Protein AF-A0AA42RGX8-F1 (afdb_monomer)

Mean predicted aligned error: 4.52 Å

Solvent-accessible surface area (backbone atoms only — not comparable to full-atom values): 4780 Å² total; per-residue (Å²): 95,51,75,49,73,48,95,86,73,21,45,33,36,40,17,72,28,82,54,80,91,47,38,57,44,67,52,76,44,74,46,100,86,72,48,82,44,78,45,66,41,56,50,37,28,43,37,38,40,38,37,83,50,97,96,32,42,34,35,40,38,41,35,22,51,76,81,42,79,76,47,73,49,79,45,83,47,73,84,82,79,132

Foldseek 3Di:
DDWDADPQRKIKDKQQDDDPPGRFDWDWDQDPVRDTDIDDDNQWIKMWIWDDDPNWIKIKIFIGGNNHTPDIDIDTHDDDDD

Sequence (82 aa):
MKPSVGLENELILDSSGKQFGDAGFYFLLNDAKHNYWAQFISSFTDQLIVKEKDNHLQAIQTLKLWGCKVSQFTYRIQKKTK

Nearest PDB structures (foldseek):
  4l9c-assembly1_A  TM=4.869E-01  e=5.880E+00  Homo sapiens
  4ala-ass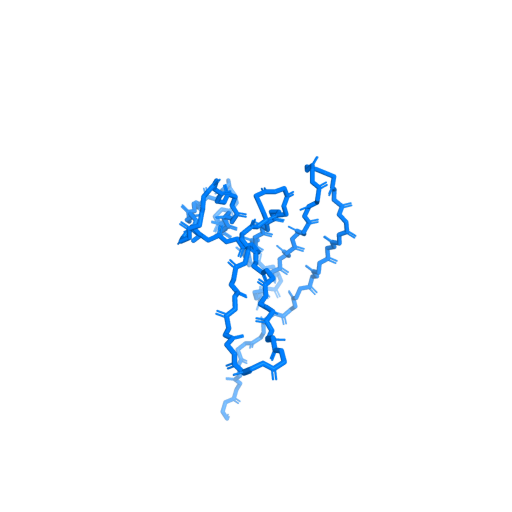embly1_C  TM=3.214E-01  e=6.551E+00  dengue virus type 3

pLDDT: mean 93.39, std 4.45, range [66.31, 98.06]

Radius of gyration: 16.13 Å; Cα contacts (8 Å, |Δi|>4): 165; chains: 1; bounding bo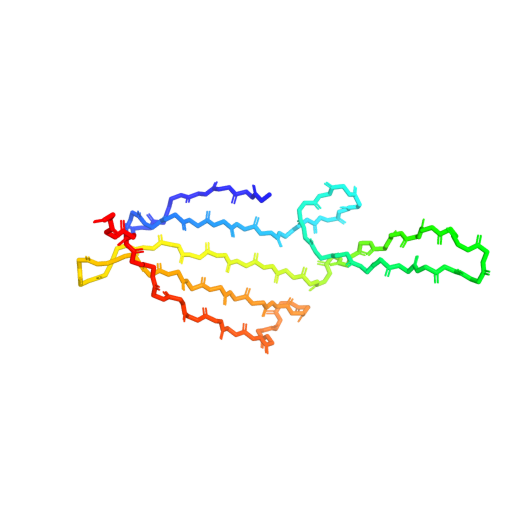x: 36×33×37 Å

Secondary structure (DSSP, 8-state):
-EEEE-TTS-EEEEE---STTSSSEEEEEE-TTS-EEEEEETTEEEEEEEEEETTEEEEEEEEEETTEEEEEEEEEE-PPP-

Structure (mmCIF, N/CA/C/O backbone):
data_AF-A0AA42RGX8-F1
#
_entry.id   AF-A0AA42RGX8-F1
#
loop_
_atom_site.group_PDB
_atom_site.id
_atom_site.type_symbol
_atom_site.label_atom_id
_atom_site.label_alt_id
_atom_site.label_comp_id
_atom_site.label_asym_id
_atom_site.label_entity_id
_atom_site.label_seq_id
_atom_site.pdbx_PDB_ins_code
_atom_site.Cartn_x
_atom_site.Cartn_y
_atom_site.Cartn_z
_atom_site.occupancy
_atom_site.B_iso_or_equiv
_atom_site.auth_seq_id
_atom_site.auth_comp_id
_atom_site.auth_asym_id
_atom_site.auth_atom_id
_atom_site.pdbx_PDB_model_num
ATOM 1 N N . MET A 1 1 ? 4.797 -0.144 3.554 1.00 83.94 1 MET A N 1
ATOM 2 C CA . MET A 1 1 ? 3.649 0.771 3.702 1.00 83.94 1 MET A CA 1
ATOM 3 C C . MET A 1 1 ? 3.909 1.622 4.923 1.00 83.94 1 MET A C 1
ATOM 5 O O . MET A 1 1 ? 4.432 1.087 5.895 1.00 83.94 1 MET A O 1
ATOM 9 N N . LYS A 1 2 ? 3.609 2.918 4.868 1.00 92.25 2 LYS A N 1
ATOM 10 C CA . LYS A 1 2 ? 3.769 3.824 6.007 1.00 92.25 2 LYS A CA 1
ATOM 11 C C . LYS A 1 2 ? 2.447 3.876 6.784 1.00 92.25 2 LYS A C 1
ATOM 13 O O . LYS A 1 2 ? 1.455 4.291 6.188 1.00 92.25 2 LYS A O 1
ATOM 18 N N . PRO A 1 3 ? 2.409 3.446 8.057 1.00 95.56 3 PRO A N 1
ATOM 19 C CA . PRO A 1 3 ? 1.207 3.541 8.871 1.00 95.56 3 PRO A CA 1
ATOM 20 C C . PRO A 1 3 ? 1.051 4.935 9.490 1.00 95.56 3 PRO A C 1
ATOM 22 O O . PRO A 1 3 ? 2.041 5.584 9.844 1.00 95.56 3 PRO A O 1
ATOM 25 N N . SER A 1 4 ? -0.190 5.372 9.665 1.00 97.25 4 SER A N 1
ATOM 26 C CA . SER A 1 4 ? -0.573 6.548 10.450 1.00 97.25 4 SER A CA 1
ATOM 27 C C . SER A 1 4 ? -1.980 6.377 11.035 1.00 97.25 4 SER A C 1
ATOM 29 O O . SER A 1 4 ? -2.719 5.468 10.652 1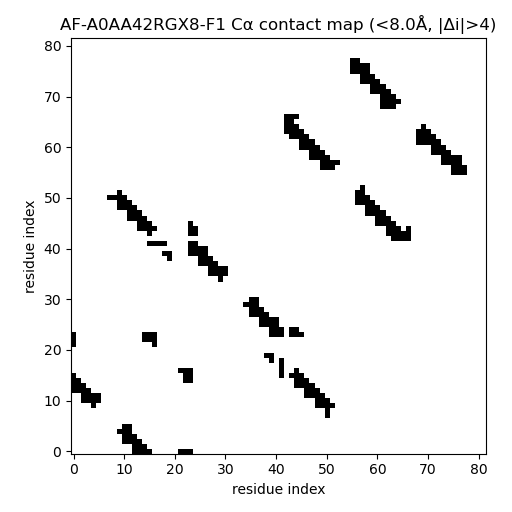.00 97.25 4 SER A O 1
ATOM 31 N N . VAL A 1 5 ? -2.328 7.232 11.999 1.00 97.50 5 VAL A N 1
ATOM 32 C CA . VAL A 1 5 ? -3.670 7.304 12.592 1.00 97.50 5 VAL A CA 1
ATOM 33 C C . VAL A 1 5 ? -4.356 8.560 12.060 1.00 97.50 5 VAL A C 1
ATOM 35 O O . VAL A 1 5 ? -3.766 9.642 12.110 1.00 97.50 5 VAL A O 1
ATOM 38 N N . GLY A 1 6 ? -5.557 8.409 11.503 1.00 95.62 6 GLY A N 1
ATOM 39 C CA . GLY A 1 6 ? -6.380 9.526 11.040 1.00 95.62 6 GLY A CA 1
ATOM 40 C C . GLY A 1 6 ? -7.160 10.199 12.170 1.00 95.62 6 GLY A C 1
ATOM 41 O O . GLY A 1 6 ? -7.051 9.827 13.337 1.00 95.62 6 GLY A O 1
ATOM 42 N N . LEU A 1 7 ? -7.948 11.213 11.820 1.00 95.06 7 LEU A N 1
ATOM 43 C CA . LEU A 1 7 ? -8.663 12.043 12.798 1.00 95.06 7 LEU A CA 1
ATOM 44 C C . LEU A 1 7 ? -9.773 11.268 13.518 1.00 95.06 7 LEU A C 1
ATOM 46 O O . LEU A 1 7 ? -10.047 11.536 14.683 1.00 95.06 7 LEU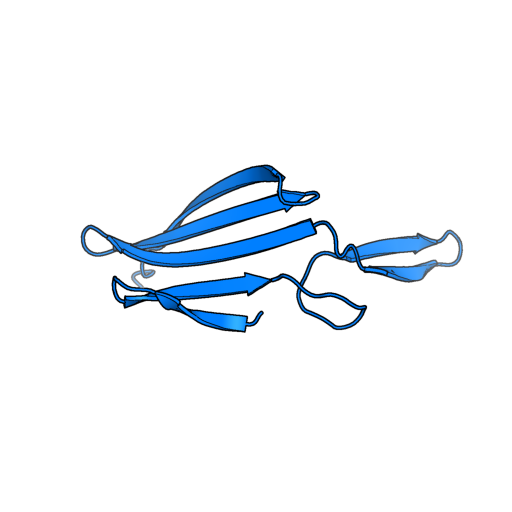 A O 1
ATOM 50 N N . GLU A 1 8 ? -10.347 10.265 12.854 1.00 93.62 8 GLU A N 1
ATOM 51 C CA . GLU A 1 8 ? -11.423 9.426 13.394 1.00 93.62 8 GLU A CA 1
ATOM 52 C C . GLU A 1 8 ? -10.891 8.111 13.997 1.00 93.62 8 GLU A C 1
ATOM 54 O O . GLU A 1 8 ? -11.588 7.099 14.029 1.00 93.62 8 GLU A O 1
ATOM 59 N N . ASN A 1 9 ? -9.627 8.092 14.446 1.00 93.31 9 ASN A N 1
ATOM 60 C CA . ASN A 1 9 ? -8.915 6.893 14.923 1.00 93.31 9 ASN A CA 1
ATOM 61 C C . ASN A 1 9 ? -8.816 5.760 13.884 1.00 93.31 9 ASN A C 1
ATOM 63 O O . ASN A 1 9 ? -8.634 4.590 14.228 1.00 93.31 9 ASN A O 1
ATOM 67 N N . GLU A 1 10 ? -8.917 6.095 12.600 1.00 96.56 10 GLU A N 1
ATOM 68 C CA . GLU A 1 10 ? -8.717 5.137 11.517 1.00 96.56 10 GLU A CA 1
ATOM 69 C C . GLU A 1 10 ? -7.233 4.804 11.321 1.00 96.56 10 GLU A C 1
ATOM 71 O O . GLU A 1 10 ? -6.359 5.667 11.422 1.00 96.56 10 GLU A O 1
ATOM 76 N N . LEU A 1 11 ? -6.940 3.547 10.995 1.00 97.25 11 LEU A N 1
ATOM 77 C CA . LEU A 1 11 ? -5.616 3.138 10.541 1.00 97.25 11 LEU A CA 1
ATOM 78 C C . LEU A 1 11 ? -5.488 3.470 9.055 1.00 97.25 11 LEU A C 1
ATOM 80 O O . LEU A 1 11 ? -6.215 2.919 8.229 1.00 97.25 11 LEU A O 1
ATOM 84 N N . ILE A 1 12 ? -4.527 4.320 8.713 1.00 97.44 12 ILE A N 1
ATOM 85 C CA . ILE A 1 12 ? -4.193 4.667 7.333 1.00 97.44 12 ILE A CA 1
ATOM 86 C C . ILE A 1 12 ? -2.867 3.989 6.981 1.00 97.44 12 ILE A C 1
ATOM 88 O O . ILE A 1 12 ? -1.880 4.110 7.706 1.00 97.44 12 ILE A O 1
ATOM 92 N N . LEU A 1 13 ? -2.840 3.256 5.870 1.00 95.62 13 LEU A N 1
ATOM 93 C CA . LEU A 1 13 ? -1.637 2.654 5.301 1.00 95.62 13 LEU A CA 1
ATOM 94 C C . LEU A 1 13 ? -1.389 3.246 3.918 1.00 95.62 13 LEU A C 1
ATOM 96 O O . LEU A 1 13 ? -2.124 2.956 2.974 1.00 95.62 13 LEU A O 1
ATOM 100 N N . ASP A 1 14 ? -0.322 4.030 3.794 1.00 94.06 14 ASP A N 1
ATOM 101 C CA . ASP A 1 14 ? 0.087 4.623 2.524 1.00 94.06 14 ASP A CA 1
ATOM 102 C C . ASP A 1 14 ? 1.199 3.806 1.855 1.00 94.06 14 ASP A C 1
ATOM 104 O O . ASP A 1 14 ? 2.241 3.491 2.448 1.00 94.06 14 ASP A O 1
ATOM 108 N N . SER A 1 15 ? 0.989 3.485 0.582 1.00 91.81 15 SER A N 1
ATOM 109 C CA . SER A 1 15 ? 1.948 2.822 -0.296 1.00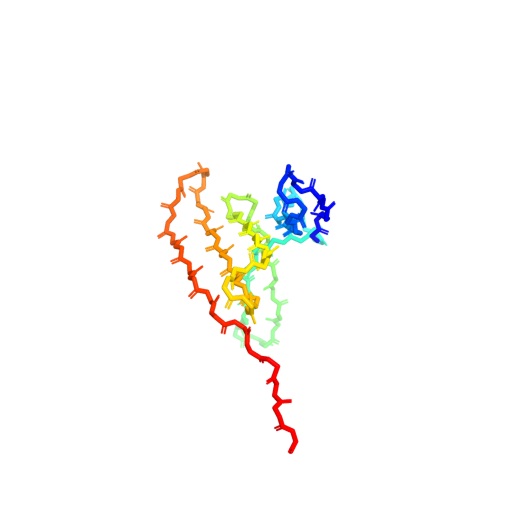 91.81 15 SER A CA 1
ATOM 110 C C . SER A 1 15 ? 2.299 3.736 -1.469 1.00 91.81 15 SER A C 1
ATOM 112 O O . SER A 1 15 ? 1.792 3.596 -2.581 1.00 91.81 15 SER A O 1
ATOM 114 N N . SER A 1 16 ? 3.178 4.699 -1.201 1.00 89.00 16 SER A N 1
ATOM 115 C CA . SER A 1 16 ? 3.662 5.692 -2.166 1.00 89.00 16 SER A CA 1
ATOM 116 C C . SER A 1 16 ? 5.187 5.643 -2.304 1.00 89.00 16 SER A C 1
ATOM 118 O O . SER A 1 16 ? 5.859 6.676 -2.222 1.00 89.00 16 SER A O 1
ATOM 120 N N . GLY A 1 17 ? 5.740 4.431 -2.409 1.00 89.75 17 GLY A N 1
ATOM 121 C CA . GLY A 1 17 ? 7.170 4.217 -2.610 1.00 89.75 17 GLY A CA 1
ATOM 122 C C . GLY A 1 17 ? 7.723 5.013 -3.793 1.00 89.75 17 GLY A C 1
ATOM 123 O O . GLY A 1 17 ? 7.005 5.326 -4.744 1.00 89.75 17 GLY A O 1
ATOM 124 N N . LYS A 1 18 ? 9.009 5.351 -3.735 1.00 89.50 18 LYS A N 1
ATOM 125 C CA . LYS A 1 18 ? 9.696 6.141 -4.766 1.00 89.50 18 LYS A CA 1
ATOM 126 C C . LYS A 1 18 ? 10.716 5.325 -5.547 1.00 89.50 18 LYS A C 1
ATOM 128 O O . LYS A 1 18 ? 11.029 5.693 -6.676 1.00 89.50 18 LYS A O 1
ATOM 133 N N . GLN A 1 19 ? 11.199 4.227 -4.975 1.00 92.31 19 GLN A N 1
ATOM 134 C CA . GLN A 1 19 ? 12.238 3.396 -5.569 1.00 92.31 19 GLN A CA 1
ATOM 135 C C . GLN A 1 19 ? 11.965 1.902 -5.392 1.00 92.31 19 GLN A C 1
ATOM 137 O O . GLN A 1 19 ? 11.118 1.483 -4.604 1.00 92.31 19 GLN A O 1
ATOM 142 N N . PHE A 1 20 ? 12.718 1.094 -6.135 1.00 92.75 20 PHE A N 1
ATOM 143 C CA . PHE A 1 20 ? 12.690 -0.355 -5.994 1.00 92.75 20 PHE A CA 1
ATOM 144 C C . PHE A 1 20 ? 13.046 -0.772 -4.559 1.00 92.75 20 PHE A C 1
ATOM 146 O O . PHE A 1 20 ? 13.995 -0.257 -3.975 1.00 92.75 20 PHE A O 1
ATOM 153 N N . GLY A 1 21 ? 12.286 -1.712 -4.003 1.00 89.88 21 GLY A N 1
ATOM 154 C CA . GLY A 1 21 ? 12.355 -2.131 -2.602 1.00 89.88 21 GLY A CA 1
ATOM 155 C C . GLY A 1 21 ? 11.333 -1.430 -1.702 1.00 89.88 21 GLY A C 1
ATOM 156 O O . GLY A 1 21 ? 10.977 -1.971 -0.655 1.00 89.88 21 GLY A O 1
ATOM 157 N N . ASP A 1 22 ? 10.792 -0.281 -2.115 1.00 91.12 22 ASP A N 1
ATOM 158 C CA . ASP A 1 22 ? 9.733 0.384 -1.362 1.00 91.12 22 ASP A CA 1
ATOM 159 C C . ASP A 1 22 ? 8.394 -0.348 -1.514 1.00 91.12 22 ASP A C 1
ATOM 161 O O . ASP A 1 22 ? 8.132 -1.068 -2.482 1.00 91.12 22 ASP A O 1
ATOM 165 N N . ALA A 1 23 ? 7.480 -0.105 -0.577 1.00 87.12 23 ALA A N 1
ATOM 166 C CA . ALA A 1 23 ? 6.108 -0.560 -0.732 1.00 87.12 23 ALA A CA 1
ATOM 167 C C . ALA A 1 23 ? 5.408 0.181 -1.881 1.00 87.12 23 ALA A C 1
ATOM 169 O O . ALA A 1 23 ? 5.315 1.412 -1.890 1.00 87.12 23 ALA A O 1
ATOM 170 N N . GLY A 1 24 ? 4.860 -0.585 -2.817 1.00 87.56 24 GLY A N 1
ATOM 171 C CA . GLY A 1 24 ? 4.123 -0.086 -3.969 1.00 87.56 24 GLY A CA 1
ATOM 172 C C . GLY A 1 24 ? 3.904 -1.198 -4.982 1.00 87.56 24 GLY A C 1
ATOM 173 O O . GLY A 1 24 ? 3.969 -2.381 -4.642 1.00 87.56 24 GLY A O 1
ATOM 174 N N . PHE A 1 25 ? 3.623 -0.810 -6.220 1.00 89.50 25 PHE A N 1
ATOM 175 C CA . PHE A 1 25 ? 3.300 -1.751 -7.281 1.00 89.50 25 PHE A CA 1
ATOM 176 C C . PHE A 1 25 ? 4.543 -2.199 -8.054 1.00 89.50 25 PHE A C 1
ATOM 178 O O . PHE A 1 25 ? 5.411 -1.390 -8.394 1.00 89.50 25 PHE A O 1
ATOM 185 N N . TYR A 1 26 ? 4.586 -3.493 -8.373 1.00 92.56 26 TYR A N 1
ATOM 186 C CA . TYR A 1 26 ? 5.656 -4.120 -9.139 1.00 92.56 26 TYR A CA 1
ATOM 187 C C . TYR A 1 26 ? 5.067 -4.908 -10.302 1.00 92.56 26 TYR A C 1
ATOM 189 O O . TYR A 1 26 ? 4.163 -5.721 -10.108 1.00 92.56 26 TYR A O 1
ATOM 197 N N . PHE A 1 27 ? 5.627 -4.724 -11.496 1.00 91.69 27 PHE A N 1
ATOM 198 C CA . PHE A 1 27 ? 5.466 -5.703 -12.564 1.00 91.69 27 PHE A CA 1
ATOM 199 C C . PHE A 1 27 ? 6.537 -6.773 -12.417 1.00 91.69 27 PHE A C 1
ATOM 201 O O . PHE A 1 27 ? 7.727 -6.461 -12.398 1.00 91.69 27 PHE A O 1
ATOM 208 N N . LEU A 1 28 ? 6.099 -8.025 -12.325 1.00 94.75 28 LEU A N 1
ATOM 209 C CA . LEU A 1 28 ? 6.965 -9.189 -12.400 1.00 94.75 28 LEU A CA 1
ATOM 210 C C . LEU A 1 28 ? 6.874 -9.763 -13.814 1.00 94.75 28 LEU A C 1
ATOM 212 O O . LEU A 1 28 ? 5.799 -10.167 -14.254 1.00 94.75 28 LEU A O 1
ATOM 216 N N . LEU A 1 29 ? 7.999 -9.790 -14.517 1.00 93.69 29 LEU A N 1
ATOM 217 C CA . LEU A 1 29 ? 8.132 -10.370 -15.844 1.00 93.69 29 LEU A CA 1
ATOM 218 C C . LEU A 1 29 ? 8.941 -11.661 -15.745 1.00 93.69 29 LEU A C 1
ATOM 220 O O . LEU A 1 29 ? 10.019 -11.679 -15.155 1.00 93.69 29 LEU A O 1
ATOM 224 N N . ASN A 1 30 ? 8.425 -12.723 -16.354 1.00 96.69 30 ASN A N 1
ATOM 225 C CA . ASN A 1 30 ? 9.171 -13.952 -16.586 1.00 96.69 30 ASN A CA 1
ATOM 226 C C . ASN A 1 30 ? 9.623 -13.972 -18.050 1.00 96.69 30 ASN A C 1
ATOM 228 O O . ASN A 1 30 ? 8.782 -13.861 -18.945 1.00 96.69 30 ASN A O 1
ATOM 232 N N . ASP A 1 31 ? 10.929 -14.050 -18.295 1.00 94.25 31 ASP A N 1
ATOM 233 C CA . ASP A 1 31 ? 11.468 -14.084 -19.654 1.00 94.25 31 ASP A CA 1
ATOM 234 C C . ASP A 1 31 ? 11.474 -15.506 -20.254 1.00 94.25 31 ASP A C 1
ATOM 236 O O . ASP A 1 31 ? 11.213 -16.506 -19.585 1.00 94.25 31 ASP A O 1
ATOM 240 N N . ALA A 1 32 ? 11.790 -15.614 -21.548 1.00 95.81 32 ALA A N 1
ATOM 241 C CA . ALA A 1 32 ? 11.832 -16.897 -22.258 1.00 95.81 32 ALA A CA 1
ATOM 242 C C . ALA A 1 32 ? 12.919 -17.868 -21.747 1.00 95.81 32 ALA A C 1
ATOM 244 O O . ALA A 1 32 ? 12.918 -19.037 -22.123 1.00 95.81 32 ALA A O 1
ATOM 245 N N . LYS A 1 33 ? 13.856 -17.394 -20.917 1.00 96.75 33 LYS A N 1
ATOM 246 C CA . LYS A 1 33 ? 14.908 -18.186 -20.267 1.00 96.75 33 LYS A CA 1
ATOM 247 C C . LYS A 1 33 ? 14.567 -18.502 -18.804 1.00 96.75 33 LYS A C 1
ATOM 249 O O . LYS A 1 33 ? 15.433 -18.991 -18.085 1.00 96.75 33 LYS A O 1
ATOM 254 N N . HIS A 1 34 ? 13.329 -18.248 -18.380 1.00 94.00 34 HIS A N 1
ATOM 255 C CA . HIS A 1 34 ? 12.836 -18.439 -17.017 1.00 94.00 34 HIS A CA 1
ATOM 256 C C . HIS A 1 34 ? 13.482 -17.538 -15.952 1.00 94.00 34 HIS A C 1
ATOM 258 O O . HIS A 1 34 ? 13.437 -17.867 -14.764 1.00 94.00 34 HIS A O 1
ATOM 264 N N . ASN A 1 35 ? 14.066 -16.400 -16.341 1.00 96.56 35 ASN A N 1
ATOM 265 C CA . ASN A 1 35 ? 14.520 -15.412 -15.365 1.00 96.56 35 ASN A CA 1
ATOM 266 C C . ASN A 1 35 ? 13.378 -14.477 -14.973 1.00 96.56 35 ASN A C 1
ATOM 268 O O . ASN A 1 35 ? 12.572 -14.057 -15.808 1.00 96.56 35 ASN A O 1
ATOM 272 N N . TYR A 1 36 ? 13.370 -14.097 -13.697 1.00 95.06 36 TYR A N 1
ATOM 273 C CA . TYR A 1 36 ? 12.423 -13.136 -13.153 1.00 95.06 36 TYR A CA 1
ATOM 274 C C . TYR A 1 36 ? 13.020 -11.736 -13.116 1.00 95.06 36 TYR A C 1
ATOM 276 O O . TYR A 1 36 ? 14.077 -11.505 -12.530 1.00 95.06 36 TYR A O 1
ATOM 284 N N . TRP A 1 37 ? 12.281 -10.795 -13.686 1.00 94.19 37 TRP A N 1
ATOM 285 C CA . TRP A 1 37 ? 12.588 -9.375 -13.675 1.00 94.19 37 TRP A CA 1
ATOM 286 C C . TRP A 1 37 ? 11.479 -8.643 -12.942 1.00 94.19 37 TRP A C 1
ATOM 288 O O . TRP A 1 37 ? 10.300 -8.878 -13.199 1.00 94.19 37 TRP A O 1
ATOM 298 N N . ALA A 1 38 ? 11.844 -7.743 -12.039 1.00 94.69 38 ALA A N 1
ATOM 299 C CA . ALA A 1 38 ? 10.886 -6.915 -11.330 1.00 94.69 38 ALA A CA 1
ATOM 300 C C . ALA A 1 38 ? 11.114 -5.448 -11.693 1.00 94.69 38 ALA A C 1
ATOM 302 O O . ALA A 1 38 ? 12.234 -4.950 -11.614 1.00 94.69 38 ALA A O 1
ATOM 303 N N . GLN A 1 39 ? 10.040 -4.753 -12.058 1.00 93.12 39 GLN A N 1
ATOM 304 C CA . GLN A 1 39 ? 10.055 -3.321 -12.325 1.00 93.12 39 GLN A CA 1
ATOM 305 C C . GLN A 1 39 ? 9.116 -2.617 -11.351 1.00 93.12 39 GLN A C 1
ATOM 307 O O . GLN A 1 39 ? 7.921 -2.911 -11.301 1.00 93.12 39 GLN A O 1
ATOM 312 N N . PHE A 1 40 ? 9.664 -1.665 -10.598 1.00 93.88 40 PHE A N 1
ATOM 313 C CA . PHE A 1 40 ? 8.886 -0.810 -9.709 1.00 93.88 40 PHE A CA 1
ATOM 314 C C . PHE A 1 40 ? 8.167 0.294 -10.492 1.00 93.88 40 PHE A C 1
ATOM 316 O O . PHE A 1 40 ? 8.766 0.922 -11.371 1.00 93.88 40 PHE A O 1
ATOM 323 N N . ILE A 1 41 ? 6.901 0.548 -10.145 1.00 92.44 41 ILE A N 1
ATOM 324 C CA . ILE A 1 41 ? 6.048 1.559 -10.779 1.00 92.44 41 ILE A CA 1
ATOM 325 C C . ILE A 1 41 ? 5.651 2.616 -9.744 1.00 92.44 41 ILE A C 1
ATOM 327 O O . ILE A 1 41 ? 4.622 2.512 -9.083 1.00 92.44 41 ILE A O 1
ATOM 331 N N . SER A 1 42 ? 6.465 3.666 -9.625 1.00 91.69 42 SER A N 1
ATOM 332 C CA . SER A 1 42 ? 6.271 4.747 -8.643 1.00 91.69 42 SER A CA 1
ATOM 333 C C . SER A 1 42 ? 5.004 5.579 -8.868 1.00 91.69 42 SER A C 1
ATOM 335 O O . SER A 1 42 ? 4.486 6.192 -7.937 1.00 91.69 42 SER A O 1
ATOM 337 N N . SER A 1 43 ? 4.487 5.611 -10.099 1.00 92.31 43 SER A N 1
ATOM 338 C CA . SER A 1 43 ? 3.253 6.325 -10.433 1.00 92.31 43 SER A CA 1
ATOM 339 C C . SER A 1 43 ? 1.996 5.641 -9.908 1.00 92.31 43 SER A C 1
ATOM 341 O O . SER A 1 43 ? 0.952 6.294 -9.843 1.00 92.31 43 SER A O 1
ATOM 343 N N . PHE A 1 44 ? 2.078 4.353 -9.568 1.00 93.12 44 PHE A N 1
ATOM 344 C CA . PHE A 1 44 ? 0.955 3.584 -9.065 1.00 93.12 44 PHE A CA 1
ATOM 345 C C . PHE A 1 44 ? 1.023 3.517 -7.541 1.00 93.12 44 PHE A C 1
ATOM 347 O O . PHE A 1 44 ? 1.891 2.854 -6.971 1.00 93.12 44 PHE A O 1
ATOM 354 N N . THR A 1 45 ? 0.112 4.223 -6.881 1.00 94.38 45 THR A N 1
ATOM 355 C CA . THR A 1 45 ? 0.069 4.318 -5.421 1.00 94.38 45 THR A CA 1
ATOM 356 C C . THR A 1 45 ? -1.200 3.689 -4.871 1.00 94.38 45 THR A C 1
ATOM 358 O O . THR A 1 45 ? -2.240 3.647 -5.532 1.00 94.38 45 THR A O 1
ATOM 361 N N . ASP A 1 46 ? -1.096 3.180 -3.649 1.00 94.56 46 ASP A N 1
ATOM 362 C CA . ASP A 1 46 ? -2.196 2.560 -2.916 1.00 94.56 46 ASP A CA 1
ATOM 363 C C . ASP A 1 46 ? -2.352 3.230 -1.550 1.00 94.56 46 ASP A C 1
ATOM 365 O O . ASP A 1 46 ? -1.364 3.610 -0.916 1.00 94.56 46 ASP A O 1
ATOM 369 N N . GLN A 1 47 ? -3.596 3.373 -1.108 1.00 95.50 47 GLN A N 1
ATOM 370 C CA . GLN A 1 47 ? -3.945 3.818 0.232 1.00 95.50 47 GLN A CA 1
ATOM 371 C C . GLN A 1 47 ? -5.049 2.921 0.778 1.00 95.50 47 GLN A C 1
ATOM 373 O O . GLN A 1 47 ? -6.117 2.817 0.171 1.00 95.50 47 GLN A O 1
ATOM 378 N N . LEU A 1 48 ? -4.812 2.334 1.950 1.00 96.62 48 LEU A N 1
ATOM 379 C CA . LEU A 1 48 ? -5.801 1.559 2.689 1.00 96.62 48 LEU A CA 1
ATOM 380 C C . LEU A 1 48 ? -6.193 2.304 3.964 1.00 96.62 48 LEU A C 1
ATOM 382 O O . LEU A 1 48 ? -5.344 2.571 4.809 1.00 96.62 48 LEU A O 1
ATOM 386 N N . ILE A 1 49 ? -7.479 2.602 4.118 1.00 97.50 49 ILE A N 1
ATOM 387 C CA . ILE A 1 49 ? -8.044 3.196 5.332 1.00 97.50 49 ILE A CA 1
ATOM 388 C C . ILE A 1 49 ? -8.912 2.144 6.009 1.00 97.50 49 ILE A C 1
ATOM 390 O O . ILE A 1 49 ? -9.911 1.712 5.433 1.00 97.50 49 ILE A O 1
ATOM 394 N N . VAL A 1 50 ? -8.543 1.732 7.217 1.00 97.50 50 VAL A N 1
ATOM 395 C CA . VAL A 1 50 ? -9.292 0.778 8.039 1.00 97.50 50 VAL A CA 1
ATOM 396 C C . VAL A 1 50 ? -9.929 1.523 9.199 1.00 97.50 50 VAL A C 1
ATOM 398 O O . VAL A 1 50 ? -9.243 2.188 9.970 1.00 97.50 50 VAL A O 1
ATOM 401 N N . LYS A 1 51 ? -11.244 1.390 9.334 1.00 96.69 51 LYS A N 1
ATOM 402 C CA . LYS A 1 51 ? -12.026 2.055 10.373 1.00 96.69 51 LYS A CA 1
ATOM 403 C C . LYS A 1 51 ? -13.104 1.143 10.925 1.00 96.69 51 LYS A C 1
ATOM 405 O O . LYS A 1 51 ? -13.549 0.211 10.253 1.00 96.69 51 LYS A O 1
ATOM 410 N N . GLU A 1 52 ? -13.545 1.434 12.135 1.00 93.94 52 GLU A N 1
ATOM 411 C CA . GLU A 1 52 ? -14.759 0.840 12.670 1.00 93.94 52 GLU A CA 1
ATOM 412 C C . GLU A 1 52 ? -15.983 1.565 12.101 1.00 93.94 52 GLU A C 1
ATOM 414 O O . GLU A 1 52 ? -16.012 2.790 11.978 1.00 93.94 52 GLU A O 1
ATOM 419 N N . LYS A 1 53 ? -16.995 0.800 11.702 1.00 91.06 53 LYS A N 1
ATOM 420 C CA . LYS A 1 53 ? -18.289 1.313 11.261 1.00 91.06 53 LYS A CA 1
ATOM 421 C C . LYS A 1 53 ? -19.357 0.310 11.662 1.00 91.06 53 LYS A C 1
ATOM 423 O O . LYS A 1 53 ? -19.168 -0.869 11.412 1.00 91.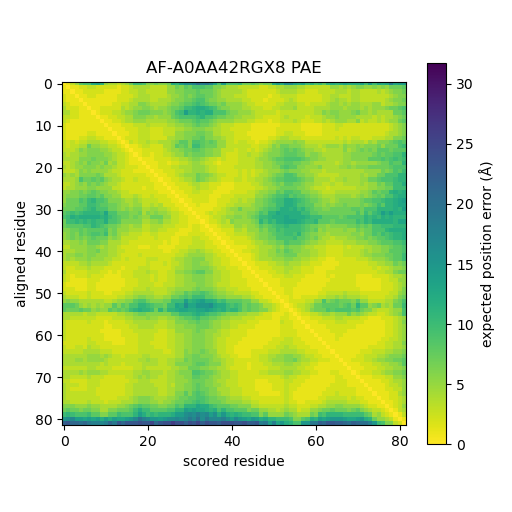06 53 LYS A O 1
ATOM 428 N N . ASP A 1 54 ? -20.471 0.738 12.251 1.00 87.88 54 ASP A N 1
ATOM 429 C CA . ASP A 1 54 ? -21.625 -0.121 12.584 1.00 87.88 54 ASP A CA 1
ATOM 430 C C . ASP A 1 54 ? -21.219 -1.496 13.169 1.00 87.88 54 ASP A C 1
ATOM 432 O O . ASP A 1 54 ? -21.624 -2.548 12.659 1.00 87.88 54 ASP A O 1
ATOM 436 N N . ASN A 1 55 ? -20.338 -1.486 14.179 1.00 87.00 55 ASN A N 1
ATOM 437 C CA . ASN A 1 55 ? -19.834 -2.671 14.887 1.00 87.00 55 ASN A CA 1
ATOM 438 C C . ASN A 1 55 ? -19.105 -3.713 14.000 1.00 87.00 55 ASN A C 1
ATOM 440 O O . ASN A 1 55 ? -19.052 -4.903 14.319 1.00 87.00 55 ASN A O 1
ATOM 444 N N . HIS A 1 56 ? -18.573 -3.293 12.850 1.00 90.56 56 HIS A N 1
ATOM 445 C CA . HIS A 1 56 ? -17.699 -4.090 11.9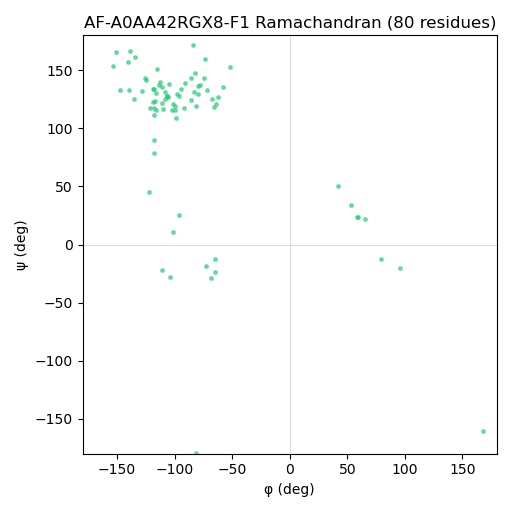93 1.00 90.56 56 HIS A CA 1
ATOM 446 C C . HIS A 1 56 ? -16.497 -3.264 11.534 1.00 90.56 56 HIS A C 1
ATOM 448 O O . HIS A 1 56 ? -16.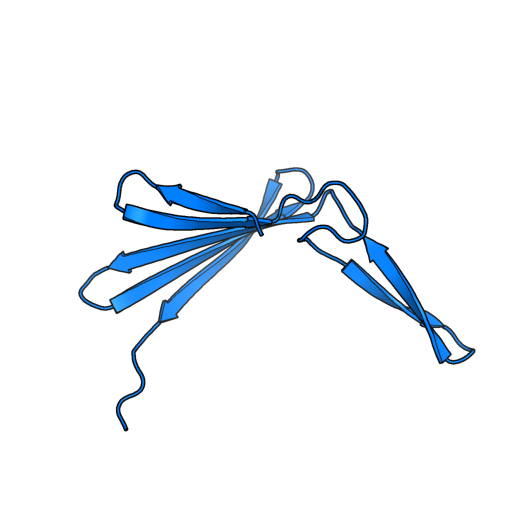512 -2.034 11.549 1.00 90.56 56 HIS A O 1
ATOM 454 N N . LEU A 1 57 ? -15.442 -3.943 11.089 1.00 94.88 57 LEU A N 1
ATOM 455 C CA . LEU A 1 57 ? -14.329 -3.260 10.448 1.00 94.88 57 LEU A CA 1
ATOM 456 C C . LEU A 1 57 ? -14.671 -3.027 8.977 1.00 94.88 57 LEU A C 1
ATOM 458 O O . LEU A 1 57 ? -15.092 -3.935 8.259 1.00 94.88 57 LEU A O 1
ATOM 462 N N . GLN A 1 58 ? -14.478 -1.801 8.520 1.00 96.50 58 GLN A N 1
ATOM 463 C CA . GLN A 1 58 ? -14.535 -1.427 7.119 1.00 96.50 58 GLN A CA 1
ATOM 464 C C . GLN A 1 58 ? -13.126 -1.066 6.664 1.00 96.50 58 GLN A C 1
ATOM 466 O O . GLN A 1 58 ?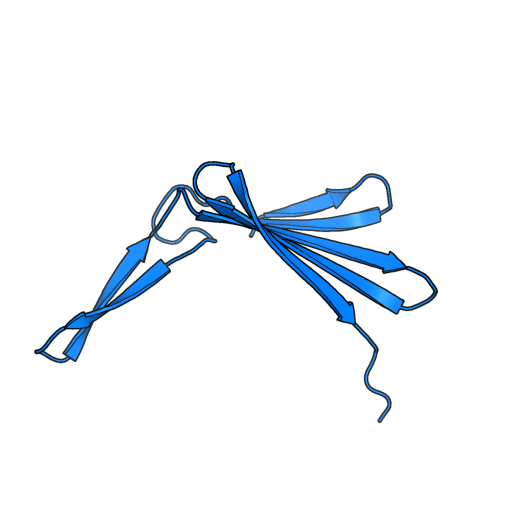 -12.426 -0.322 7.345 1.00 96.50 58 GLN A O 1
ATOM 471 N N . ALA A 1 59 ? -12.732 -1.554 5.491 1.00 97.44 59 ALA A N 1
ATOM 472 C CA . ALA A 1 59 ? -11.517 -1.098 4.834 1.00 97.44 59 ALA A CA 1
ATOM 473 C C . ALA A 1 59 ? -11.855 -0.470 3.484 1.00 97.44 59 ALA A C 1
ATOM 475 O O . ALA A 1 59 ? -12.643 -1.019 2.716 1.00 97.44 59 ALA A O 1
ATOM 476 N N . ILE A 1 60 ? -11.273 0.688 3.199 1.00 97.75 60 ILE A N 1
ATOM 477 C CA . ILE A 1 60 ? -11.403 1.387 1.924 1.00 97.75 60 ILE A CA 1
ATOM 478 C C . ILE A 1 60 ? -10.018 1.433 1.301 1.00 97.75 60 ILE A C 1
ATOM 480 O O . ILE A 1 60 ? -9.117 2.055 1.854 1.00 97.75 60 ILE A O 1
ATOM 484 N N . GLN A 1 61 ? -9.857 0.779 0.157 1.00 97.12 61 GLN A N 1
ATOM 485 C CA . GLN A 1 61 ? -8.616 0.789 -0.604 1.00 97.12 61 GLN A CA 1
ATOM 486 C C . GLN A 1 61 ? -8.782 1.652 -1.844 1.00 97.12 61 GLN A C 1
ATOM 488 O O . GLN A 1 61 ? -9.725 1.453 -2.609 1.00 97.12 61 GLN A O 1
ATOM 493 N N . THR A 1 62 ? -7.873 2.597 -2.056 1.00 97.25 62 THR A N 1
ATOM 494 C CA . THR A 1 62 ? -7.888 3.492 -3.213 1.00 97.25 62 THR A CA 1
ATOM 495 C C . THR A 1 62 ? -6.599 3.339 -3.999 1.00 97.25 62 THR A C 1
ATOM 497 O O . THR A 1 62 ? -5.528 3.678 -3.505 1.00 97.25 62 THR A O 1
ATOM 500 N N . LEU A 1 63 ? -6.728 2.900 -5.251 1.00 95.62 63 LEU A N 1
ATOM 501 C CA . LEU A 1 63 ? -5.616 2.820 -6.190 1.00 95.62 63 LEU A CA 1
ATOM 502 C C . LEU A 1 63 ? -5.571 4.086 -7.038 1.00 95.62 63 LEU A C 1
ATOM 504 O O . LEU A 1 63 ? -6.596 4.531 -7.574 1.00 95.62 63 LEU A O 1
ATOM 508 N N . LYS A 1 64 ? -4.376 4.653 -7.186 1.00 95.62 64 LYS A N 1
ATOM 509 C CA . LYS A 1 64 ? -4.134 5.829 -8.018 1.00 95.62 64 LYS A CA 1
ATOM 510 C C . LYS A 1 64 ? -3.038 5.546 -9.033 1.00 95.62 64 LYS A C 1
ATOM 512 O O . LYS A 1 64 ? -2.035 4.930 -8.698 1.00 95.62 64 LYS A O 1
ATOM 517 N N . LEU A 1 65 ? -3.207 6.058 -10.246 1.00 94.12 65 LEU A N 1
ATOM 518 C CA . LEU A 1 65 ? -2.164 6.130 -11.265 1.00 94.12 65 LEU A CA 1
ATOM 519 C C . LEU A 1 65 ? -1.906 7.607 -11.570 1.00 94.12 65 LEU A C 1
ATOM 521 O O . LEU A 1 65 ? -2.840 8.342 -11.878 1.00 94.12 65 LEU A O 1
ATOM 525 N N . TRP A 1 66 ? -0.658 8.055 -11.429 1.00 92.44 66 TRP A N 1
ATOM 526 C CA . TRP A 1 66 ? -0.270 9.470 -11.567 1.00 92.44 66 TRP A CA 1
ATOM 527 C C . TRP A 1 66 ? -1.090 10.422 -10.677 1.00 92.44 66 TRP A C 1
ATOM 529 O O . TRP A 1 66 ? -1.396 11.548 -11.054 1.00 92.44 66 TRP A O 1
ATOM 539 N N . GLY A 1 67 ? -1.483 9.962 -9.486 1.00 91.12 67 GLY A N 1
ATOM 540 C CA . GLY A 1 67 ? -2.327 10.728 -8.561 1.00 91.12 67 GLY A CA 1
ATOM 541 C C . GLY A 1 67 ? -3.823 10.717 -8.900 1.00 91.12 67 GLY A C 1
ATOM 542 O O . GLY A 1 67 ? -4.636 11.047 -8.036 1.00 91.12 67 GLY A O 1
ATOM 543 N N . CYS A 1 68 ? -4.212 10.262 -10.093 1.00 95.94 68 CYS A N 1
ATOM 544 C CA . CYS A 1 68 ? -5.607 10.078 -10.479 1.00 95.94 68 CYS A CA 1
ATOM 545 C C . CYS A 1 68 ? -6.150 8.775 -9.892 1.00 95.94 68 CYS A C 1
ATOM 547 O O . CYS A 1 68 ? -5.552 7.714 -10.054 1.00 95.94 68 CYS A O 1
ATOM 549 N N . LYS A 1 69 ? -7.307 8.834 -9.230 1.00 96.69 69 LYS A N 1
ATOM 550 C CA . LYS A 1 69 ? -7.999 7.643 -8.724 1.00 96.69 69 LYS A CA 1
ATOM 551 C C . LYS A 1 69 ? -8.467 6.776 -9.896 1.00 96.69 69 LYS A C 1
ATOM 553 O O . LYS A 1 69 ? -9.302 7.218 -10.679 1.00 96.69 69 LYS A O 1
ATOM 558 N N . VAL A 1 70 ? -7.966 5.544 -9.973 1.00 96.31 70 VAL A N 1
ATOM 559 C CA . VAL A 1 70 ? -8.330 4.575 -11.025 1.00 96.31 70 VAL A CA 1
ATOM 560 C C . VAL A 1 70 ? -9.276 3.491 -10.525 1.00 96.31 70 VAL A C 1
ATOM 562 O O . VAL A 1 70 ? -10.076 2.973 -11.294 1.00 96.31 70 VAL A O 1
ATOM 565 N N . SER A 1 71 ? -9.221 3.161 -9.234 1.00 96.88 71 SER A N 1
ATOM 566 C CA . SER A 1 71 ? -10.141 2.207 -8.618 1.00 96.88 71 SER A CA 1
ATOM 567 C C . SER A 1 71 ? -10.298 2.484 -7.128 1.00 96.88 71 SER A C 1
ATOM 569 O O . SER A 1 71 ? -9.406 3.039 -6.483 1.00 96.88 71 SER A O 1
ATOM 571 N N . GLN A 1 72 ? -11.442 2.085 -6.579 1.00 98.06 72 GLN A N 1
ATOM 572 C CA . GLN A 1 72 ? -11.654 2.017 -5.143 1.00 98.06 72 GLN A CA 1
ATOM 573 C C . GLN A 1 72 ? -12.432 0.758 -4.793 1.00 98.06 72 GLN A C 1
ATOM 575 O O . GLN A 1 72 ? -13.473 0.470 -5.382 1.00 98.06 72 GLN A O 1
ATOM 580 N N . PHE A 1 73 ? -11.940 0.061 -3.779 1.00 97.75 73 PHE A N 1
ATOM 581 C CA . PHE A 1 73 ? -12.565 -1.120 -3.216 1.00 97.75 73 PHE A CA 1
ATOM 582 C C . PHE A 1 73 ? -13.016 -0.813 -1.794 1.00 97.75 73 PHE A C 1
ATOM 584 O O . PHE A 1 73 ? -12.290 -0.188 -1.019 1.00 97.75 73 PHE A O 1
ATOM 591 N N . THR A 1 74 ? -14.218 -1.264 -1.453 1.00 97.88 74 THR A N 1
ATOM 592 C CA . THR A 1 74 ? -14.756 -1.162 -0.098 1.00 97.88 74 THR A CA 1
ATOM 593 C C . THR A 1 74 ? -14.983 -2.567 0.422 1.00 97.88 74 THR A C 1
ATOM 595 O O . THR A 1 74 ? -15.789 -3.318 -0.123 1.00 97.88 74 THR A O 1
ATOM 598 N N . TYR A 1 75 ? -14.281 -2.911 1.491 1.00 96.38 75 TYR A N 1
ATOM 599 C CA . TYR A 1 75 ? -14.349 -4.209 2.134 1.00 96.38 75 TYR A CA 1
ATOM 600 C C . TYR A 1 75 ? -15.138 -4.107 3.430 1.00 96.38 75 TYR A C 1
ATOM 602 O O . TYR A 1 75 ? -14.951 -3.185 4.228 1.00 96.38 75 TYR A O 1
ATOM 610 N N . ARG A 1 76 ? -15.984 -5.108 3.661 1.00 95.50 76 ARG A N 1
ATOM 611 C CA . ARG A 1 76 ? -16.573 -5.385 4.967 1.00 95.50 76 ARG A CA 1
ATOM 612 C C . ARG A 1 76 ? -15.773 -6.518 5.603 1.00 95.50 76 ARG A C 1
ATOM 614 O O . ARG A 1 76 ? -15.764 -7.629 5.084 1.00 95.50 76 ARG A O 1
ATOM 621 N N . ILE A 1 77 ? -15.099 -6.235 6.710 1.00 93.88 77 ILE A N 1
ATOM 622 C CA . ILE A 1 77 ? -14.282 -7.193 7.450 1.00 93.88 77 ILE A CA 1
ATOM 623 C C . ILE A 1 77 ? -15.080 -7.634 8.674 1.00 93.88 77 ILE A C 1
ATOM 625 O O . ILE A 1 77 ? -15.401 -6.844 9.562 1.00 93.88 77 ILE A O 1
ATOM 629 N N . GLN A 1 78 ? -15.411 -8.921 8.712 1.00 90.56 78 GLN A N 1
ATOM 630 C CA . GLN A 1 78 ? -16.090 -9.544 9.840 1.00 90.56 78 GLN A CA 1
ATOM 631 C C . GLN A 1 78 ? -15.147 -10.526 10.519 1.00 90.56 78 GLN A C 1
ATOM 633 O O . GLN A 1 78 ? -14.410 -11.265 9.862 1.00 90.56 78 GLN A O 1
ATOM 638 N N . LYS A 1 79 ? -15.182 -10.546 11.851 1.00 87.19 79 LYS A N 1
ATOM 639 C CA . LYS A 1 79 ? -14.488 -11.572 12.622 1.00 87.19 79 LYS A CA 1
ATOM 640 C C . LYS A 1 79 ? -15.091 -12.927 12.253 1.00 87.19 79 LYS A C 1
ATOM 642 O O . LYS A 1 79 ? -16.304 -13.097 12.343 1.00 87.19 79 LYS A O 1
ATOM 647 N N . LYS A 1 80 ? -14.259 -13.892 11.854 1.00 87.50 80 LYS A N 1
ATOM 648 C CA . LYS A 1 80 ? -14.720 -15.275 11.702 1.00 87.50 80 LYS A CA 1
ATOM 649 C C . LYS A 1 80 ? -15.145 -15.798 13.072 1.00 87.50 80 LYS A C 1
ATOM 651 O O . LYS A 1 80 ? -14.330 -15.833 13.995 1.00 87.50 80 LYS A O 1
ATOM 656 N N . THR A 1 81 ? -16.401 -16.198 13.199 1.00 85.62 81 THR A N 1
ATOM 657 C CA . THR A 1 81 ? -16.850 -17.071 14.283 1.00 85.62 81 THR A CA 1
ATOM 658 C C . THR A 1 81 ? -16.294 -18.471 14.023 1.00 85.62 81 THR A C 1
ATOM 660 O O . THR A 1 81 ? -16.309 -18.935 12.882 1.00 85.62 81 THR A O 1
ATOM 663 N N . LYS A 1 82 ? -15.717 -19.085 15.059 1.00 66.31 82 LYS A N 1
ATOM 664 C CA . LYS A 1 82 ? -15.372 -20.511 15.050 1.00 66.31 82 LYS A CA 1
ATOM 665 C C . LYS A 1 82 ? -16.622 -21.350 15.251 1.00 66.31 82 LYS A C 1
ATOM 667 O O . LYS A 1 82 ? -17.526 -20.848 15.955 1.00 66.31 82 LYS A O 1
#